Protein AF-A0A955QHR8-F1 (afdb_monomer_lite)

Sequence (153 aa):
MGVPLAARDGGIDERPNHTVYVDAFYIDKYEVTNGRYLQFVTETGHRTPQHPTDPGKSLWKGNMMPESITNLPVINVDWYDAEAYCQWAGRRLPTEAEWEKAAKGPNDWRFPWGDVEPTNEHLNFNQVWRGEATLVQVGIYEKGKSPYGVYDV

pLDDT: mean 95.54, std 3.17, range [83.25, 98.81]

Foldseek 3Di:
DADPPPDPDDDPVRDDDDDDDDDDDDDDLWAAFPQLVLVVCVVPVDFAQAAPPDNVQDCADGNDHDPVRRQWHDDNDDPVSVQSSQVVVVHGDDDPVRVCCQFCPPDSAPGQLHPDDDDPLQAQDPDDDPHSVSTDGIPNNPSNAHPNNRHRD

Structure (mmCIF, N/CA/C/O backbone):
data_AF-A0A955QHR8-F1
#
_entry.id   AF-A0A955QHR8-F1
#
loop_
_atom_site.group_PDB
_atom_site.id
_atom_site.type_symbol
_atom_site.label_atom_id
_atom_site.label_alt_id
_atom_site.label_comp_id
_atom_site.label_asym_id
_atom_site.label_entity_id
_atom_site.label_seq_id
_atom_site.pdbx_PDB_ins_code
_atom_site.Cartn_x
_atom_site.Cartn_y
_atom_site.Cartn_z
_atom_site.occupancy
_atom_site.B_iso_or_equiv
_atom_site.auth_seq_id
_atom_site.auth_comp_id
_atom_site.auth_asym_id
_atom_site.auth_atom_id
_atom_site.pdbx_PDB_model_num
ATOM 1 N N . MET A 1 1 ? 9.577 -11.411 -13.281 1.00 91.75 1 MET A N 1
ATOM 2 C CA . MET A 1 1 ? 9.573 -11.355 -11.815 1.00 91.75 1 MET A CA 1
ATOM 3 C C . MET A 1 1 ? 10.993 -11.531 -11.328 1.00 91.75 1 MET A C 1
ATOM 5 O O . MET A 1 1 ? 11.717 -12.303 -11.958 1.00 91.75 1 MET A O 1
ATOM 9 N N . GLY A 1 2 ? 11.381 -10.821 -10.275 1.00 92.56 2 GLY A N 1
ATOM 10 C CA . GLY A 1 2 ? 12.730 -10.830 -9.728 1.00 92.56 2 GLY A CA 1
ATOM 11 C C . GLY A 1 2 ? 13.719 -9.952 -10.496 1.00 92.56 2 GLY A C 1
ATOM 12 O O . GLY A 1 2 ? 13.380 -9.216 -11.432 1.00 92.56 2 GLY A O 1
ATOM 13 N N . VAL A 1 3 ? 14.979 -10.058 -10.090 1.00 92.25 3 VAL A N 1
ATOM 14 C CA . VAL A 1 3 ? 16.078 -9.179 -10.481 1.00 92.25 3 VAL A CA 1
ATOM 15 C C . VAL A 1 3 ? 17.137 -9.965 -11.277 1.00 92.25 3 VAL A C 1
ATOM 17 O O . VAL A 1 3 ? 17.499 -11.085 -10.898 1.00 92.25 3 VAL A O 1
ATOM 20 N N . PRO A 1 4 ? 17.660 -9.427 -12.399 1.00 91.75 4 PRO A N 1
ATOM 21 C CA . PRO A 1 4 ? 18.744 -10.069 -13.142 1.00 91.75 4 PRO A CA 1
ATOM 22 C C . PRO A 1 4 ? 19.995 -10.297 -12.278 1.00 91.75 4 PRO A C 1
ATOM 24 O O . PRO A 1 4 ? 20.369 -9.443 -11.480 1.00 91.75 4 PRO A O 1
ATOM 27 N N . LEU A 1 5 ? 20.724 -11.399 -12.499 1.00 90.88 5 LEU A N 1
ATOM 28 C CA . LEU A 1 5 ? 21.955 -11.710 -11.742 1.00 90.88 5 LEU A CA 1
ATOM 29 C C . LEU A 1 5 ? 23.020 -10.604 -11.813 1.00 90.88 5 LEU A C 1
ATOM 31 O O . LEU A 1 5 ? 23.776 -10.414 -10.864 1.00 90.88 5 LEU A O 1
ATOM 35 N N . ALA A 1 6 ? 23.084 -9.903 -12.946 1.00 90.19 6 ALA A N 1
ATOM 36 C CA . ALA A 1 6 ? 24.031 -8.820 -13.192 1.00 90.19 6 ALA A CA 1
ATOM 37 C C . ALA A 1 6 ? 23.567 -7.461 -12.640 1.00 90.19 6 ALA A C 1
ATOM 39 O O . ALA A 1 6 ? 24.300 -6.479 -12.761 1.00 90.19 6 ALA A O 1
ATOM 40 N N . ALA A 1 7 ? 22.358 -7.375 -12.077 1.00 88.88 7 ALA A N 1
ATOM 41 C CA . ALA A 1 7 ? 21.856 -6.127 -11.534 1.00 88.88 7 ALA A CA 1
ATOM 42 C C . ALA A 1 7 ? 22.671 -5.693 -10.312 1.00 88.88 7 ALA A C 1
ATOM 44 O O . ALA A 1 7 ? 23.176 -6.504 -9.527 1.00 88.88 7 ALA A O 1
ATOM 45 N N . ARG A 1 8 ? 22.765 -4.373 -10.158 1.00 88.12 8 ARG A N 1
ATOM 46 C CA . ARG A 1 8 ? 23.486 -3.725 -9.063 1.00 88.12 8 ARG A CA 1
ATOM 47 C C . ARG A 1 8 ?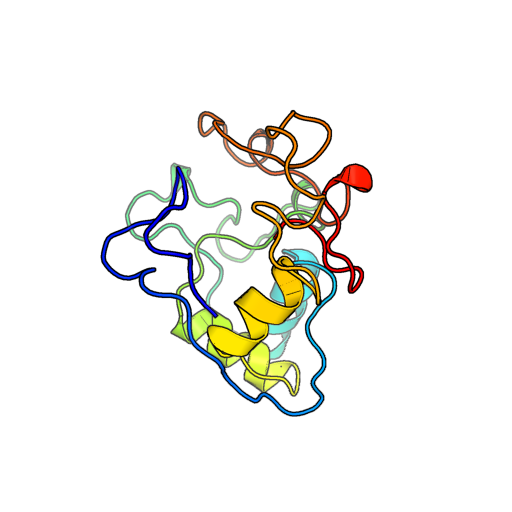 22.866 -4.020 -7.693 1.00 88.12 8 ARG A C 1
ATOM 49 O O . ARG A 1 8 ? 23.597 -4.105 -6.713 1.00 88.12 8 ARG A O 1
ATOM 56 N N . ASP A 1 9 ? 21.547 -4.175 -7.644 1.00 88.94 9 ASP A N 1
ATOM 57 C CA . ASP A 1 9 ? 20.750 -4.323 -6.423 1.00 88.94 9 ASP A CA 1
ATOM 58 C C . ASP A 1 9 ? 20.041 -5.691 -6.374 1.00 88.94 9 ASP A C 1
ATOM 60 O O . ASP A 1 9 ? 20.197 -6.516 -7.279 1.00 88.94 9 ASP A O 1
ATOM 64 N N . GLY A 1 10 ? 19.284 -5.932 -5.303 1.00 88.19 10 GLY A N 1
ATOM 65 C CA . GLY A 1 10 ? 18.460 -7.124 -5.087 1.00 88.19 10 GLY A CA 1
ATOM 66 C C . GLY A 1 10 ? 19.146 -8.240 -4.295 1.00 88.19 10 GLY A C 1
ATOM 67 O O . GLY A 1 10 ? 20.323 -8.550 -4.519 1.00 88.19 10 GLY A O 1
ATOM 68 N N . GLY A 1 11 ? 18.398 -8.825 -3.359 1.00 92.56 11 GLY A N 1
ATOM 69 C CA . GLY A 1 11 ? 18.801 -9.925 -2.488 1.00 92.56 11 GLY A CA 1
ATOM 70 C C . GLY A 1 11 ? 19.062 -11.254 -3.204 1.00 92.56 11 GLY A C 1
ATOM 71 O O . GLY A 1 11 ? 18.919 -11.393 -4.420 1.00 92.56 11 GLY A O 1
ATOM 72 N N . ILE A 1 12 ? 19.482 -12.259 -2.429 1.00 93.69 12 ILE A N 1
ATOM 73 C CA . ILE A 1 12 ? 19.740 -13.620 -2.939 1.00 93.69 12 ILE A CA 1
ATOM 74 C C . ILE A 1 12 ? 18.427 -14.304 -3.345 1.00 93.69 12 ILE A C 1
ATOM 76 O O . ILE A 1 12 ? 18.404 -15.053 -4.316 1.00 93.69 12 ILE A O 1
ATOM 80 N N . ASP A 1 13 ? 17.354 -14.030 -2.612 1.00 94.62 13 ASP A N 1
ATOM 81 C CA . ASP A 1 13 ? 15.989 -14.510 -2.831 1.00 94.62 13 ASP A CA 1
ATOM 82 C C . ASP A 1 13 ? 15.255 -13.787 -3.971 1.00 94.62 13 ASP A C 1
ATOM 84 O O . ASP A 1 13 ? 14.293 -14.320 -4.511 1.00 94.62 13 ASP A O 1
ATOM 88 N N . GLU A 1 14 ? 15.753 -12.632 -4.413 1.00 94.56 14 GLU A N 1
ATOM 89 C CA . GLU A 1 14 ? 15.192 -11.876 -5.541 1.00 94.56 14 GLU A CA 1
ATOM 90 C C . GLU A 1 14 ? 15.730 -12.338 -6.911 1.00 94.56 14 GLU A C 1
ATOM 92 O O . GLU A 1 14 ? 15.316 -11.826 -7.954 1.00 94.56 14 GLU A O 1
ATOM 97 N N . ARG A 1 15 ? 16.685 -13.279 -6.943 1.00 94.06 15 ARG A N 1
ATOM 98 C CA . ARG A 1 15 ? 17.438 -13.679 -8.145 1.00 94.06 15 ARG A CA 1
ATOM 99 C C . ARG A 1 15 ? 17.276 -15.176 -8.466 1.00 94.06 15 ARG A C 1
ATOM 101 O O . ARG A 1 15 ? 17.184 -15.990 -7.553 1.00 94.06 15 ARG A O 1
ATOM 108 N N . PRO A 1 16 ? 17.391 -15.584 -9.748 1.00 94.12 16 PRO A N 1
ATOM 109 C CA . PRO A 1 16 ? 17.410 -14.746 -10.946 1.00 94.12 16 PRO A CA 1
ATOM 110 C C . PRO A 1 16 ? 15.997 -14.304 -11.352 1.00 94.12 16 PRO A C 1
ATOM 112 O O . PRO A 1 16 ? 14.992 -14.898 -10.948 1.00 94.12 16 PRO A O 1
ATOM 115 N N . ASN A 1 17 ? 15.920 -13.311 -12.238 1.00 93.31 17 ASN A N 1
ATOM 116 C CA . ASN A 1 17 ? 14.655 -12.980 -12.871 1.00 93.31 17 ASN A CA 1
ATOM 117 C C . ASN A 1 17 ? 14.130 -14.148 -13.726 1.00 93.31 17 ASN A C 1
ATOM 119 O O . ASN A 1 17 ? 14.881 -14.872 -14.381 1.00 93.31 17 ASN A O 1
ATOM 123 N N . HIS A 1 18 ? 12.815 -14.326 -13.727 1.00 93.94 18 HIS A N 1
ATOM 124 C CA . HIS A 1 18 ? 12.132 -15.370 -14.484 1.00 93.94 18 HIS A CA 1
ATOM 125 C C . HIS A 1 18 ? 10.751 -14.897 -14.958 1.00 93.94 18 HIS A C 1
ATOM 127 O O . HIS A 1 18 ? 10.188 -13.912 -14.462 1.00 93.94 18 HIS A O 1
ATOM 133 N N . THR A 1 19 ? 10.206 -15.579 -15.965 1.00 95.06 19 THR A N 1
ATOM 134 C CA . THR A 1 19 ? 8.889 -15.262 -16.526 1.00 95.06 19 THR A CA 1
ATOM 135 C C . THR A 1 19 ? 7.783 -15.835 -15.649 1.00 95.06 19 THR A C 1
ATOM 137 O O . THR A 1 19 ? 7.760 -17.032 -15.376 1.00 95.06 19 THR A O 1
ATOM 140 N N . VAL A 1 20 ? 6.834 -14.980 -15.272 1.00 95.25 20 VAL A N 1
ATOM 141 C CA . VAL A 1 20 ? 5.605 -15.356 -14.568 1.00 95.25 20 VAL A CA 1
ATOM 142 C C . VAL A 1 20 ? 4.431 -14.787 -15.351 1.00 95.25 20 VAL A C 1
ATOM 144 O O . VAL A 1 20 ? 4.445 -13.615 -15.732 1.00 95.25 20 VAL A O 1
ATOM 147 N N . TYR A 1 21 ? 3.423 -15.617 -15.601 1.00 95.81 21 TYR A N 1
ATOM 148 C CA . TYR A 1 21 ? 2.170 -15.185 -16.207 1.00 95.81 21 TYR A CA 1
ATOM 149 C C . TYR A 1 21 ? 1.156 -14.936 -15.097 1.00 95.81 21 TYR A C 1
ATOM 151 O O . TYR A 1 21 ? 0.908 -15.811 -14.273 1.00 95.81 21 TYR A O 1
ATOM 159 N N . VAL A 1 22 ? 0.583 -13.736 -15.088 1.00 96.00 22 VAL A N 1
ATOM 160 C CA . VAL A 1 22 ? -0.524 -13.366 -14.204 1.00 96.00 22 VAL A CA 1
ATOM 161 C C . VAL A 1 22 ? -1.654 -12.820 -15.063 1.00 96.00 22 VAL A C 1
ATOM 163 O O . VAL A 1 22 ? -1.401 -12.022 -15.979 1.00 96.00 22 VAL A O 1
ATOM 166 N N . ASP A 1 23 ? -2.873 -13.269 -14.771 1.00 97.81 23 ASP A N 1
ATOM 167 C CA . ASP A 1 23 ? -4.093 -12.824 -15.441 1.00 97.81 23 ASP A CA 1
ATOM 168 C C . ASP A 1 23 ? -4.343 -11.326 -15.219 1.00 97.81 23 ASP A C 1
ATOM 170 O O . ASP A 1 23 ? -3.614 -10.641 -14.499 1.00 97.81 23 ASP A O 1
ATOM 174 N N . ALA A 1 24 ? -5.372 -10.781 -15.866 1.00 97.62 24 ALA A N 1
ATOM 175 C CA . ALA A 1 24 ? -5.823 -9.433 -15.556 1.00 97.62 24 ALA A CA 1
ATOM 176 C C . ALA A 1 24 ? -6.403 -9.385 -14.132 1.00 97.62 24 ALA A C 1
ATOM 178 O O . ALA A 1 24 ? -7.227 -10.219 -13.757 1.00 97.62 24 ALA A O 1
ATOM 179 N N . PHE A 1 25 ? -6.001 -8.381 -13.359 1.00 98.06 25 PHE A N 1
ATOM 180 C CA . PHE A 1 25 ? -6.480 -8.149 -12.000 1.00 98.06 25 PHE A CA 1
ATOM 181 C C . PHE A 1 25 ? -6.611 -6.649 -11.732 1.00 98.06 25 PHE A C 1
ATOM 183 O O . PHE A 1 25 ? -6.069 -5.817 -12.463 1.00 98.06 25 PHE A O 1
ATOM 190 N N . TYR A 1 26 ? -7.326 -6.316 -10.661 1.00 98.19 26 TYR A N 1
ATOM 191 C CA . TYR A 1 26 ? -7.330 -4.978 -10.081 1.00 98.19 26 TYR A CA 1
ATOM 192 C C . TYR A 1 26 ? -6.496 -4.981 -8.805 1.00 98.19 26 TYR A C 1
ATOM 194 O O . TYR A 1 26 ? -6.550 -5.932 -8.026 1.00 98.19 26 TYR A O 1
ATOM 202 N N . ILE A 1 27 ? -5.776 -3.891 -8.574 1.00 98.38 27 ILE A N 1
ATOM 203 C CA . ILE A 1 27 ? -5.098 -3.596 -7.315 1.00 98.38 27 ILE A CA 1
ATOM 204 C C . ILE A 1 27 ? -5.503 -2.197 -6.874 1.00 98.38 27 ILE A C 1
ATOM 206 O O . ILE A 1 27 ? -5.835 -1.350 -7.711 1.00 98.38 27 ILE A O 1
ATOM 210 N N . ASP A 1 28 ? -5.535 -1.964 -5.565 1.00 98.25 28 ASP A N 1
ATOM 211 C CA . ASP A 1 28 ? -5.819 -0.627 -5.074 1.00 98.25 28 ASP A CA 1
ATOM 212 C C . ASP A 1 28 ? -4.727 0.346 -5.522 1.00 98.25 28 ASP A C 1
ATOM 214 O O . ASP A 1 28 ? -3.537 0.048 -5.507 1.00 98.25 28 ASP A O 1
ATOM 218 N N . LYS A 1 29 ? -5.172 1.531 -5.944 1.00 97.94 29 LYS A N 1
ATOM 219 C CA . LYS A 1 29 ? -4.306 2.618 -6.411 1.00 97.94 29 LYS A CA 1
ATOM 220 C C . LYS A 1 29 ? -3.377 3.152 -5.309 1.00 97.94 29 LYS A C 1
ATOM 222 O O . LYS A 1 29 ? -2.332 3.718 -5.614 1.00 97.94 29 LYS A O 1
ATOM 227 N N . TYR A 1 30 ? -3.817 3.003 -4.065 1.00 98.31 30 TYR A N 1
ATOM 228 C CA . TYR A 1 30 ? -3.237 3.528 -2.837 1.00 98.31 30 TYR A CA 1
ATOM 229 C C . TYR A 1 30 ? -3.314 2.442 -1.769 1.00 98.31 30 TYR A C 1
ATOM 231 O O . TYR A 1 30 ? -4.216 1.600 -1.822 1.00 98.31 30 TYR A O 1
ATOM 239 N N . GLU A 1 31 ? -2.466 2.506 -0.753 1.00 98.44 31 GLU A N 1
ATOM 240 C CA . GLU A 1 31 ? -2.633 1.689 0.440 1.00 98.44 31 GLU A CA 1
ATOM 241 C C . GLU A 1 31 ? -3.973 1.985 1.133 1.00 98.44 31 GLU A C 1
ATOM 243 O O . GLU A 1 31 ? -4.591 3.048 0.984 1.00 98.44 31 GLU A O 1
ATOM 248 N N . VAL A 1 32 ? -4.444 1.021 1.924 1.00 98.50 32 VAL A N 1
ATOM 249 C CA . VAL A 1 32 ? -5.655 1.194 2.726 1.00 98.50 32 VAL A CA 1
ATOM 250 C C . VAL A 1 32 ? -5.425 2.318 3.734 1.00 98.50 32 VAL A C 1
ATOM 252 O O . VAL A 1 32 ? -4.512 2.254 4.553 1.00 98.50 32 VAL A O 1
ATOM 255 N N . THR A 1 33 ? -6.262 3.352 3.696 1.00 98.62 33 THR A N 1
ATOM 256 C CA . THR A 1 33 ? -6.164 4.477 4.631 1.00 98.62 33 THR A CA 1
ATOM 257 C C . THR A 1 33 ? -6.821 4.161 5.972 1.00 98.62 33 THR A C 1
ATOM 259 O O . THR A 1 33 ? -7.724 3.321 6.053 1.00 98.62 33 THR A O 1
ATOM 262 N N . ASN A 1 34 ? -6.438 4.888 7.026 1.00 98.56 34 ASN A N 1
ATOM 263 C CA . ASN A 1 34 ? -7.082 4.755 8.338 1.00 98.56 34 ASN A CA 1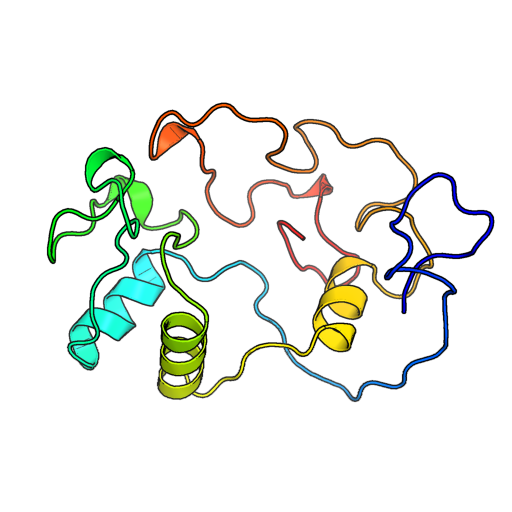
ATOM 264 C C . ASN A 1 34 ? -8.601 5.000 8.267 1.00 98.56 34 ASN A C 1
ATOM 266 O O . ASN A 1 34 ? -9.357 4.273 8.902 1.00 98.56 34 ASN A O 1
ATOM 270 N N . GLY A 1 35 ? -9.065 5.948 7.443 1.00 98.06 35 GLY A N 1
ATOM 271 C CA . GLY A 1 35 ? -10.495 6.216 7.265 1.00 98.06 35 GLY A CA 1
ATOM 272 C C . GLY A 1 35 ? -11.274 5.042 6.661 1.00 98.06 35 GLY A C 1
ATOM 273 O O . GLY A 1 35 ? -12.386 4.754 7.100 1.00 98.06 35 GLY A O 1
ATOM 274 N N . ARG A 1 36 ? -10.690 4.320 5.693 1.00 98.31 36 ARG A N 1
ATOM 275 C CA . ARG A 1 36 ? -11.299 3.093 5.147 1.00 98.31 36 ARG A CA 1
ATOM 276 C C . ARG A 1 36 ? -11.277 1.960 6.167 1.00 98.31 36 ARG A C 1
ATOM 278 O O . ARG A 1 36 ? -12.274 1.267 6.340 1.00 98.31 36 ARG A O 1
ATOM 285 N N . TYR A 1 37 ? -10.166 1.804 6.881 1.00 98.50 37 TYR A N 1
ATOM 286 C CA . TYR A 1 37 ? -10.044 0.785 7.920 1.00 98.50 37 TYR A CA 1
ATOM 287 C C . TYR A 1 37 ? -10.995 1.035 9.107 1.00 98.50 37 TYR A C 1
ATOM 289 O O . TYR A 1 37 ? -11.499 0.095 9.714 1.00 98.50 37 TYR A O 1
ATOM 297 N N . LEU A 1 38 ? -11.315 2.297 9.411 1.00 98.19 38 LEU A N 1
ATOM 298 C CA . LEU A 1 38 ? -12.310 2.652 10.426 1.00 98.19 38 LEU A CA 1
ATOM 299 C C . LEU A 1 38 ? -13.714 2.164 10.070 1.00 98.19 38 LEU A C 1
ATOM 301 O O . LEU A 1 38 ? -14.432 1.732 10.971 1.00 98.19 38 LEU A O 1
ATOM 305 N N . GLN A 1 39 ? -14.098 2.191 8.791 1.00 98.19 39 GLN A N 1
ATOM 306 C CA . GLN A 1 39 ? -15.382 1.633 8.346 1.00 98.19 39 GLN A CA 1
ATOM 307 C C . GLN A 1 39 ? -15.438 0.133 8.648 1.00 98.19 39 GLN A C 1
ATOM 309 O O . GLN A 1 39 ? -16.361 -0.319 9.321 1.00 98.19 39 GLN A O 1
ATOM 314 N N . PHE A 1 40 ? -14.386 -0.600 8.277 1.00 98.44 40 PHE A N 1
ATOM 315 C CA . PHE A 1 40 ? -14.239 -2.023 8.583 1.00 98.44 40 PHE A CA 1
ATOM 316 C C . PHE A 1 40 ? -14.372 -2.317 10.082 1.00 98.44 40 PHE A C 1
ATOM 318 O O . PHE A 1 40 ? -15.200 -3.136 10.480 1.00 98.44 40 PHE A O 1
ATOM 325 N N . VAL A 1 41 ? -13.606 -1.625 10.929 1.00 98.06 41 VAL A N 1
ATOM 326 C CA . VAL A 1 41 ? -13.664 -1.807 12.389 1.00 98.06 41 VAL A CA 1
ATOM 327 C C . VAL A 1 41 ? -15.058 -1.497 12.937 1.00 98.06 41 VAL A C 1
ATOM 329 O O . VAL A 1 41 ? -15.572 -2.242 13.769 1.00 98.06 41 VAL A O 1
ATOM 332 N N . THR A 1 42 ? -15.685 -0.420 12.464 1.00 97.38 42 THR A N 1
ATOM 333 C CA . THR A 1 42 ? -17.000 0.024 12.949 1.00 97.38 42 THR A CA 1
ATOM 334 C C . THR A 1 42 ? -18.104 -0.968 12.585 1.00 97.38 42 THR A C 1
ATOM 336 O O . THR A 1 42 ? -18.977 -1.235 13.405 1.00 97.38 42 THR A O 1
ATOM 339 N N . GLU A 1 43 ? -18.068 -1.526 11.375 1.00 98.25 43 GLU A N 1
ATOM 340 C CA . GLU A 1 43 ? -19.100 -2.446 10.886 1.00 98.25 43 GLU A CA 1
ATOM 341 C C . GLU A 1 43 ? -18.940 -3.875 11.409 1.00 98.25 43 GLU A C 1
ATOM 343 O O . GLU A 1 43 ? -19.931 -4.584 11.580 1.00 98.25 43 GLU A O 1
ATOM 348 N N . THR A 1 44 ? -17.705 -4.311 11.660 1.00 98.06 44 THR A N 1
ATOM 349 C CA . THR A 1 44 ? -17.413 -5.712 12.013 1.00 98.06 44 THR A CA 1
ATOM 350 C C . THR A 1 44 ? -17.096 -5.921 13.491 1.00 98.06 44 THR A C 1
ATOM 352 O O . THR A 1 44 ? -17.150 -7.050 13.974 1.00 98.06 44 THR A O 1
ATOM 355 N N . GLY A 1 45 ? -16.747 -4.856 14.220 1.00 97.19 45 GLY A N 1
ATOM 356 C CA . GLY A 1 45 ? -16.195 -4.963 15.569 1.00 97.19 45 GLY A CA 1
ATOM 357 C C . GLY A 1 45 ? -14.776 -5.541 15.604 1.00 97.19 45 GLY A C 1
ATOM 358 O O . GLY A 1 45 ? -14.323 -5.959 16.671 1.00 97.19 45 GLY A O 1
ATOM 359 N N . HIS A 1 46 ? -14.076 -5.592 14.461 1.00 97.56 46 HIS A N 1
ATOM 360 C CA . HIS A 1 46 ? -12.686 -6.045 14.391 1.00 97.56 46 HIS A CA 1
ATOM 361 C C . HIS A 1 46 ? -11.775 -5.183 15.270 1.00 97.56 46 HIS A C 1
ATOM 363 O O . HIS A 1 46 ? -12.049 -4.009 15.527 1.00 97.56 46 HIS A O 1
ATOM 369 N N . ARG A 1 47 ? -10.669 -5.758 15.748 1.00 95.25 47 ARG A N 1
ATOM 370 C CA . ARG A 1 47 ? -9.737 -5.037 16.625 1.00 95.25 47 ARG A CA 1
ATOM 371 C C . ARG A 1 47 ? -9.116 -3.828 15.916 1.00 95.25 47 ARG A C 1
ATOM 373 O O . ARG A 1 47 ? -8.851 -3.858 14.713 1.00 95.25 47 ARG A O 1
ATOM 380 N N . THR A 1 48 ? -8.829 -2.774 16.676 1.00 96.81 48 THR A N 1
ATOM 381 C CA . THR A 1 48 ? -8.125 -1.606 16.139 1.00 96.81 48 THR A CA 1
ATOM 382 C C . THR A 1 48 ? -6.635 -1.876 15.927 1.00 96.81 48 THR A C 1
ATOM 384 O O . THR A 1 48 ? -6.059 -2.690 16.655 1.00 96.81 48 THR A O 1
ATOM 387 N N . PRO A 1 49 ? -5.989 -1.184 14.967 1.00 97.00 49 PRO A N 1
ATOM 388 C CA . PRO A 1 49 ? -4.556 -1.319 14.733 1.00 97.00 49 PRO A CA 1
ATOM 389 C C . PRO A 1 49 ? -3.745 -0.859 15.943 1.00 97.00 49 PRO A C 1
ATOM 391 O O . PRO A 1 49 ? -3.935 0.250 16.455 1.00 97.00 49 PRO A O 1
ATOM 394 N N . GLN A 1 50 ? -2.837 -1.713 16.410 1.00 95.31 50 GLN A N 1
ATOM 395 C CA . GLN A 1 50 ? -2.032 -1.463 17.602 1.00 95.31 50 GLN A CA 1
ATOM 396 C C . GLN A 1 50 ? -0.641 -2.056 17.433 1.00 95.31 50 GLN A C 1
ATOM 398 O O . GLN A 1 50 ? -0.471 -3.196 17.003 1.00 95.31 50 GLN A O 1
ATOM 403 N N . HIS A 1 51 ? 0.379 -1.276 17.777 1.00 94.88 51 HIS A N 1
ATOM 404 C CA . HIS A 1 51 ? 1.752 -1.753 17.741 1.00 94.88 51 HIS A CA 1
ATOM 405 C C . HIS A 1 51 ? 1.919 -2.895 18.761 1.00 94.88 51 HIS A C 1
ATOM 407 O O . HIS A 1 51 ? 1.579 -2.712 19.932 1.00 94.88 51 HIS A O 1
ATOM 413 N N . PRO A 1 52 ? 2.485 -4.051 18.364 1.00 92.00 52 PRO A N 1
ATOM 414 C CA . PRO A 1 52 ? 2.394 -5.292 19.140 1.00 92.00 52 PRO A CA 1
ATOM 415 C C . PRO A 1 52 ? 3.058 -5.220 20.521 1.00 92.00 52 PRO A C 1
ATOM 417 O O . PRO A 1 52 ? 2.661 -5.932 21.437 1.00 92.00 52 PRO A O 1
ATOM 420 N N . THR A 1 53 ? 4.080 -4.374 20.676 1.00 94.44 53 THR A N 1
ATOM 421 C CA . THR A 1 53 ? 4.898 -4.294 21.901 1.00 94.44 53 THR A CA 1
ATOM 422 C C . THR A 1 53 ? 5.095 -2.881 22.451 1.00 94.44 53 THR A C 1
ATOM 424 O O . THR A 1 53 ? 5.695 -2.721 23.508 1.00 94.44 53 THR A O 1
ATOM 427 N N . ASP A 1 54 ? 4.610 -1.848 21.758 1.00 92.94 54 ASP A N 1
ATOM 428 C CA . ASP A 1 54 ? 4.884 -0.444 22.107 1.00 92.94 54 ASP A CA 1
ATOM 429 C C . ASP A 1 54 ? 3.649 0.416 21.812 1.00 92.94 54 ASP A C 1
ATOM 431 O O . ASP A 1 54 ? 3.532 1.000 20.731 1.00 92.94 54 ASP A O 1
ATOM 435 N N . PRO A 1 55 ? 2.708 0.519 22.765 1.00 89.44 55 PRO A N 1
ATOM 436 C CA . PRO A 1 55 ? 1.498 1.322 22.600 1.00 89.44 55 PRO A CA 1
ATOM 437 C C . PRO A 1 55 ? 1.773 2.791 22.239 1.00 89.44 55 PRO A C 1
ATOM 439 O O . PRO A 1 55 ? 0.928 3.435 21.613 1.00 89.44 55 PRO A O 1
ATOM 442 N N . GLY A 1 56 ? 2.958 3.322 22.574 1.00 89.81 56 GLY A N 1
ATOM 443 C CA . GLY A 1 56 ? 3.384 4.676 22.214 1.00 89.81 56 GLY A CA 1
ATOM 444 C C . GLY A 1 56 ? 3.554 4.881 20.707 1.00 89.81 56 GLY A C 1
ATOM 445 O O . GLY A 1 56 ? 3.428 6.007 20.226 1.00 89.81 56 GLY A O 1
ATOM 446 N N . LYS A 1 57 ? 3.761 3.799 19.950 1.00 92.50 57 LYS A N 1
ATOM 447 C CA . LYS A 1 57 ? 3.853 3.806 18.482 1.00 92.50 57 LYS A CA 1
ATOM 448 C C . LYS A 1 57 ? 2.525 3.543 17.774 1.00 92.50 57 LYS A C 1
ATOM 450 O O . LYS A 1 57 ? 2.491 3.584 16.551 1.00 92.50 57 LYS A O 1
ATOM 455 N N . SER A 1 58 ? 1.438 3.325 18.516 1.00 94.50 58 SER A N 1
ATOM 456 C CA . SER A 1 58 ? 0.099 3.193 17.932 1.00 94.50 58 SER A CA 1
ATOM 457 C C . SER A 1 58 ? -0.497 4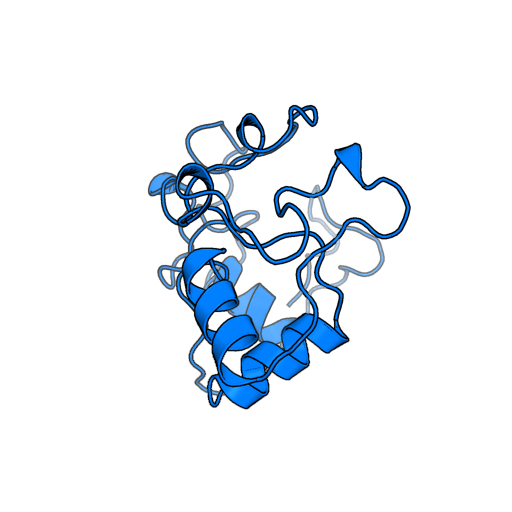.572 17.647 1.00 94.50 58 SER A C 1
ATOM 459 O O . SER A 1 58 ? -0.564 5.425 18.544 1.00 94.50 58 SER A O 1
ATOM 461 N N . LEU A 1 59 ? -0.961 4.785 16.412 1.00 95.31 59 LEU A N 1
ATOM 462 C CA . LEU A 1 59 ? -1.639 6.029 16.023 1.00 95.31 59 LEU A CA 1
ATOM 463 C C . LEU A 1 59 ? -3.062 6.106 16.597 1.00 95.31 59 LEU A C 1
ATOM 465 O O . LEU A 1 59 ? -3.514 7.172 17.011 1.00 95.31 59 LEU A O 1
ATOM 469 N N . TRP A 1 60 ? -3.739 4.962 16.688 1.00 95.94 60 TRP A N 1
ATOM 470 C CA . TRP A 1 60 ? -5.074 4.833 17.264 1.00 95.94 60 TRP A CA 1
ATOM 471 C C . TRP A 1 60 ? -4.999 4.813 18.793 1.00 95.94 60 TRP A C 1
ATOM 473 O O . TRP A 1 60 ? -4.057 4.271 19.378 1.00 95.94 60 TRP A O 1
ATOM 483 N N . LYS A 1 61 ? -5.998 5.401 19.459 1.00 90.38 61 LYS A N 1
ATOM 484 C CA . LYS A 1 61 ? -6.113 5.425 20.926 1.00 90.38 61 LYS A CA 1
ATOM 485 C C . LYS A 1 61 ? -7.351 4.639 21.346 1.00 90.38 61 LYS A C 1
ATOM 487 O O . LYS A 1 61 ? -8.452 5.179 21.444 1.00 90.38 61 LYS A O 1
ATOM 492 N N . GLY A 1 62 ? -7.168 3.334 21.555 1.00 87.00 62 GLY A N 1
ATOM 493 C CA . GLY A 1 62 ? -8.278 2.404 21.767 1.00 87.00 62 GLY A CA 1
ATOM 494 C C . GLY A 1 62 ? -9.146 2.321 20.513 1.00 87.00 62 GLY A C 1
ATOM 495 O O . GLY A 1 62 ? -8.639 1.982 19.446 1.00 87.00 62 GLY A O 1
ATOM 496 N N . ASN A 1 63 ? -10.425 2.684 20.636 1.00 87.62 63 ASN A N 1
ATOM 497 C CA . ASN A 1 63 ? -11.378 2.729 19.519 1.00 87.62 63 ASN A CA 1
ATOM 498 C C . ASN A 1 63 ? -11.451 4.102 18.829 1.00 87.62 63 ASN A C 1
ATOM 500 O O . ASN A 1 63 ? -12.296 4.307 17.963 1.00 87.62 63 ASN A O 1
ATOM 504 N N . MET A 1 64 ? -10.594 5.055 19.214 1.00 90.88 64 MET A N 1
ATOM 505 C CA . MET A 1 64 ? -10.566 6.390 18.617 1.00 90.88 64 MET A CA 1
ATOM 506 C C . MET A 1 64 ? -9.441 6.510 17.588 1.00 90.88 64 MET A C 1
ATOM 508 O O . MET A 1 64 ? -8.261 6.367 17.921 1.00 90.88 64 MET A O 1
ATOM 512 N N . MET A 1 65 ? -9.823 6.827 16.352 1.00 95.12 65 MET A N 1
ATOM 513 C CA . MET A 1 65 ? -8.927 7.250 15.278 1.00 95.12 65 MET A CA 1
ATOM 514 C C . MET A 1 65 ? -8.922 8.789 15.213 1.00 95.12 65 MET A C 1
ATOM 516 O O . MET A 1 65 ? -9.983 9.371 14.979 1.00 95.12 65 MET A O 1
ATOM 520 N N . PRO A 1 66 ? -7.778 9.471 15.415 1.00 94.50 66 PRO A N 1
ATOM 521 C CA . PRO A 1 66 ? -7.684 10.915 15.202 1.00 94.50 66 PRO A CA 1
ATOM 522 C C . PRO A 1 66 ? -8.048 11.309 13.763 1.00 94.50 66 PRO A C 1
ATOM 524 O O . PRO A 1 66 ? -7.660 10.634 12.814 1.00 94.50 66 PRO A O 1
ATOM 527 N N . GLU A 1 67 ? -8.737 12.433 13.571 1.00 95.56 67 GLU A N 1
ATOM 528 C CA . GLU A 1 67 ? -9.108 12.896 12.224 1.00 95.56 67 GLU A CA 1
ATOM 529 C C . GLU A 1 67 ? -7.874 13.205 11.351 1.00 95.56 67 GLU A C 1
ATOM 531 O O . GLU A 1 67 ? -7.894 12.967 10.141 1.00 95.56 67 GLU A O 1
ATOM 536 N N . SER A 1 68 ? -6.767 13.642 11.966 1.00 95.88 68 SER A N 1
ATOM 537 C CA . SER A 1 68 ? -5.495 13.958 11.295 1.00 95.88 68 SER A CA 1
ATOM 538 C C . SER A 1 68 ? -4.922 12.798 10.478 1.00 95.88 68 SER A C 1
ATOM 540 O O . SER A 1 68 ? -4.269 13.036 9.462 1.00 95.88 68 SER A O 1
ATOM 542 N N . ILE A 1 69 ? -5.188 11.549 10.877 1.00 97.12 69 ILE A N 1
ATOM 543 C CA . ILE A 1 69 ? -4.607 10.361 10.237 1.00 97.12 69 ILE A CA 1
ATOM 544 C C . ILE A 1 69 ? -5.506 9.733 9.169 1.00 97.12 69 ILE A C 1
ATOM 546 O O . ILE A 1 69 ? -5.111 8.745 8.554 1.00 97.12 69 ILE A O 1
ATOM 550 N N . THR A 1 70 ? -6.695 10.295 8.918 1.00 98.06 70 THR A N 1
ATOM 551 C CA . THR A 1 70 ? -7.739 9.704 8.054 1.00 98.06 70 THR A CA 1
ATOM 552 C C . THR A 1 70 ? -7.216 9.252 6.686 1.00 98.06 70 THR A C 1
ATOM 554 O O . THR A 1 70 ? -7.582 8.172 6.223 1.00 98.06 70 THR A O 1
ATOM 557 N N . ASN A 1 71 ? -6.341 10.050 6.062 1.00 98.06 71 ASN A N 1
ATOM 558 C CA . ASN A 1 71 ? -5.770 9.785 4.733 1.00 98.06 71 ASN A CA 1
ATOM 559 C C . ASN A 1 71 ? -4.340 9.222 4.768 1.00 98.06 71 ASN A C 1
ATOM 561 O O . ASN A 1 71 ? -3.736 9.029 3.715 1.00 98.06 71 ASN A O 1
ATOM 565 N N . LEU A 1 72 ? -3.787 8.974 5.957 1.00 98.44 72 LEU A N 1
ATOM 566 C CA . LEU A 1 72 ? -2.532 8.239 6.101 1.00 98.44 72 LEU A CA 1
ATOM 567 C C . LEU A 1 72 ? -2.806 6.742 5.898 1.00 98.44 72 LEU A C 1
ATOM 569 O O . LEU A 1 72 ? -3.911 6.287 6.238 1.00 98.44 72 LEU A O 1
ATOM 573 N N . PRO A 1 73 ? -1.833 5.967 5.391 1.00 98.38 73 PRO A N 1
ATOM 574 C CA . PRO A 1 73 ? -1.961 4.518 5.328 1.00 98.38 73 PRO A CA 1
ATOM 575 C C . PRO A 1 73 ? -2.156 3.940 6.736 1.00 98.38 73 PRO A C 1
ATOM 577 O O . PRO A 1 73 ? -1.599 4.438 7.723 1.00 98.38 73 PRO A O 1
ATOM 580 N N . VAL A 1 74 ? -2.987 2.905 6.846 1.00 98.38 74 VAL A N 1
ATOM 581 C CA . VAL A 1 74 ? -3.137 2.157 8.095 1.00 98.38 74 VAL A CA 1
ATOM 582 C C . VAL A 1 74 ? -1.849 1.379 8.368 1.00 98.38 74 VAL A C 1
ATOM 584 O O . VAL A 1 74 ? -1.282 0.750 7.478 1.00 98.38 74 VAL A O 1
ATOM 587 N N . ILE A 1 75 ? -1.376 1.429 9.610 1.00 97.50 75 ILE A N 1
ATOM 588 C CA . ILE A 1 75 ? -0.194 0.695 10.073 1.00 97.50 75 ILE A CA 1
ATOM 589 C C . ILE A 1 75 ? -0.527 -0.076 11.345 1.00 97.50 75 ILE A C 1
ATOM 591 O O . ILE A 1 75 ? -1.559 0.161 11.964 1.00 97.50 75 ILE A O 1
ATOM 595 N N . ASN A 1 76 ? 0.385 -0.954 11.769 1.00 96.81 76 ASN A N 1
ATOM 596 C CA . ASN A 1 76 ? 0.200 -1.819 12.938 1.00 96.81 76 ASN A CA 1
ATOM 597 C C . ASN A 1 76 ? -1.007 -2.765 12.815 1.00 96.81 76 ASN A C 1
ATOM 599 O O . ASN A 1 76 ? -1.710 -3.027 13.789 1.00 96.81 76 ASN A O 1
ATOM 603 N N . VAL A 1 77 ? -1.202 -3.272 11.602 1.00 97.62 77 VAL A N 1
ATOM 604 C CA . VAL A 1 77 ? -2.056 -4.415 11.276 1.00 97.62 77 VAL A CA 1
ATOM 605 C C . VAL A 1 77 ? -1.150 -5.594 10.932 1.00 97.62 77 VAL A C 1
ATOM 607 O O . VAL A 1 77 ? -0.061 -5.390 10.386 1.00 97.62 77 VAL A O 1
ATOM 610 N N . ASP A 1 78 ? -1.555 -6.810 11.278 1.00 97.50 78 ASP A N 1
ATOM 611 C CA . ASP A 1 78 ? -0.865 -8.017 10.822 1.00 97.50 78 ASP A CA 1
ATOM 612 C C . ASP A 1 78 ? -1.497 -8.591 9.543 1.00 97.50 78 ASP A C 1
ATOM 614 O O . ASP A 1 78 ? -2.411 -8.014 8.950 1.00 97.50 78 ASP A O 1
ATOM 618 N N . TRP A 1 79 ? -0.969 -9.724 9.075 1.00 98.12 79 TRP A N 1
ATOM 619 C CA . TRP A 1 79 ? -1.450 -10.362 7.852 1.00 98.12 79 TRP A CA 1
ATOM 620 C C . TRP A 1 79 ? -2.922 -10.793 7.954 1.00 98.12 79 TRP A C 1
ATOM 622 O O . TRP A 1 79 ? -3.669 -10.637 6.989 1.00 98.12 79 TRP A O 1
ATOM 632 N N . TYR A 1 80 ? -3.358 -11.274 9.123 1.00 98.38 80 TYR A N 1
ATOM 633 C CA . TYR A 1 80 ? -4.736 -11.722 9.336 1.00 98.38 80 TYR A CA 1
ATOM 634 C C . TYR A 1 80 ? -5.706 -10.542 9.380 1.00 98.38 80 TYR A C 1
ATOM 636 O O . TYR A 1 80 ? -6.808 -10.633 8.844 1.00 98.38 80 TYR A O 1
ATOM 644 N N . ASP A 1 81 ? -5.291 -9.418 9.965 1.00 98.44 81 ASP A N 1
ATOM 645 C CA . ASP A 1 81 ? -6.058 -8.172 9.910 1.00 98.44 81 ASP A CA 1
ATOM 646 C C . ASP A 1 81 ? -6.246 -7.691 8.463 1.00 98.44 81 ASP A C 1
ATOM 648 O O . ASP A 1 81 ? -7.350 -7.314 8.063 1.00 98.44 81 ASP A O 1
ATOM 652 N N . ALA A 1 82 ? -5.173 -7.719 7.664 1.00 98.56 82 ALA A N 1
ATOM 653 C CA . ALA A 1 82 ? -5.209 -7.287 6.271 1.00 98.56 82 ALA A CA 1
ATOM 654 C C . ALA A 1 82 ? -6.088 -8.209 5.408 1.00 98.56 82 ALA A C 1
ATOM 656 O O . ALA A 1 82 ? -6.887 -7.728 4.602 1.00 98.56 82 ALA A O 1
ATOM 657 N N . GLU A 1 83 ? -5.996 -9.527 5.610 1.00 98.62 83 GLU A N 1
ATOM 658 C CA . GLU A 1 83 ? -6.864 -10.498 4.944 1.00 98.62 83 GLU A CA 1
ATOM 659 C C . GLU A 1 83 ? -8.339 -10.292 5.324 1.00 98.62 83 GLU A C 1
ATOM 661 O O . GLU A 1 83 ? -9.193 -10.228 4.436 1.00 98.62 83 GLU A O 1
ATOM 666 N N . ALA A 1 84 ? -8.643 -10.123 6.616 1.00 98.75 84 ALA A N 1
ATOM 667 C CA . ALA A 1 84 ? -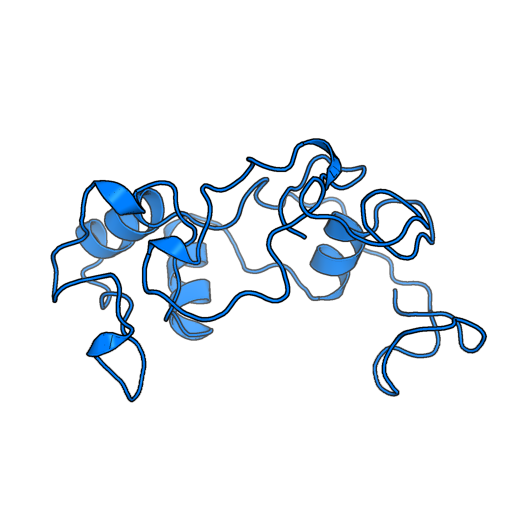10.003 -9.884 7.096 1.00 98.75 84 ALA A CA 1
ATOM 668 C C . ALA A 1 84 ? -10.601 -8.595 6.508 1.00 98.75 84 ALA A C 1
ATO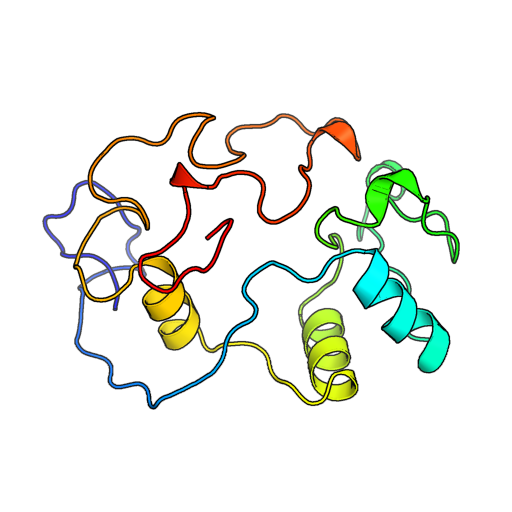M 670 O O . ALA A 1 84 ? -11.745 -8.603 6.044 1.00 98.75 84 ALA A O 1
ATOM 671 N N . TYR A 1 85 ? -9.816 -7.513 6.450 1.00 98.81 85 TYR A N 1
ATOM 672 C CA . TYR A 1 85 ? -10.222 -6.276 5.783 1.00 98.81 85 TYR A CA 1
ATOM 673 C C . TYR A 1 85 ? -10.544 -6.522 4.303 1.00 98.81 85 TYR A C 1
ATOM 675 O O . TYR A 1 85 ? -11.589 -6.088 3.815 1.00 98.81 85 TYR A O 1
ATOM 683 N N . CYS A 1 86 ? -9.674 -7.234 3.579 1.00 98.62 86 CYS A N 1
ATOM 684 C CA . CYS A 1 86 ? -9.909 -7.542 2.172 1.00 98.62 86 CYS A CA 1
ATOM 685 C C . CYS A 1 86 ? -11.197 -8.348 1.976 1.00 98.62 86 CYS A C 1
ATOM 687 O O . CYS A 1 86 ? -11.987 -7.996 1.103 1.00 98.62 86 CYS A O 1
ATOM 689 N N . GLN A 1 87 ? -11.442 -9.373 2.795 1.00 98.62 87 GLN A N 1
ATOM 690 C CA . GLN A 1 87 ? -12.660 -10.184 2.720 1.00 98.62 87 GLN A CA 1
ATOM 691 C C . GLN A 1 87 ? -13.920 -9.346 2.970 1.00 98.62 87 GLN A C 1
ATOM 693 O O . GLN A 1 87 ? -14.860 -9.420 2.177 1.00 98.62 87 GLN A O 1
ATOM 698 N N . TRP A 1 88 ? -13.925 -8.502 4.010 1.00 98.69 88 TRP A N 1
ATOM 699 C CA . TRP A 1 88 ? -15.030 -7.572 4.280 1.00 98.69 88 TRP A CA 1
ATOM 700 C C . TRP A 1 88 ? -15.263 -6.607 3.108 1.00 98.69 88 TRP A C 1
ATOM 702 O O . TRP A 1 88 ? -16.401 -6.391 2.697 1.00 98.69 88 TRP A O 1
ATOM 712 N N . ALA A 1 89 ? -14.190 -6.097 2.499 1.00 98.50 89 ALA A N 1
ATOM 713 C CA . ALA A 1 89 ? -14.260 -5.198 1.350 1.00 98.50 89 ALA A CA 1
ATOM 714 C C . ALA A 1 89 ? -14.618 -5.898 0.018 1.00 98.50 89 ALA A C 1
ATOM 716 O O . ALA A 1 89 ? -14.640 -5.233 -1.022 1.00 98.50 89 ALA A O 1
ATOM 717 N N . GLY A 1 90 ? -14.854 -7.219 0.012 1.00 98.38 90 GLY A N 1
ATOM 718 C CA . GLY A 1 90 ? -15.129 -8.004 -1.198 1.00 98.38 90 GLY A CA 1
ATOM 719 C C . GLY A 1 90 ? -13.919 -8.144 -2.132 1.00 98.38 90 GLY A C 1
ATOM 720 O O . GLY A 1 90 ? -14.066 -8.160 -3.353 1.00 98.38 90 GLY A O 1
ATOM 721 N N . ARG A 1 91 ? -12.712 -8.179 -1.563 1.00 98.12 91 ARG A N 1
ATOM 722 C CA . ARG A 1 91 ? -11.404 -8.173 -2.239 1.00 98.12 91 ARG A CA 1
ATOM 723 C C . ARG A 1 91 ? -10.509 -9.287 -1.683 1.00 98.12 91 ARG A C 1
ATOM 725 O O . ARG A 1 91 ? -10.930 -10.107 -0.874 1.00 98.12 91 ARG A O 1
ATOM 732 N N . ARG A 1 92 ? -9.246 -9.308 -2.109 1.00 98.56 92 ARG A N 1
ATOM 733 C CA . ARG A 1 92 ? -8.189 -10.176 -1.573 1.00 98.56 92 ARG A CA 1
ATOM 734 C C . ARG A 1 92 ? -6.858 -9.435 -1.540 1.00 98.56 92 ARG A C 1
ATOM 736 O O . ARG A 1 92 ? -6.697 -8.440 -2.248 1.00 98.56 92 ARG A O 1
ATOM 743 N N . LEU A 1 93 ? -5.906 -9.965 -0.779 1.00 98.62 93 LEU A N 1
ATOM 744 C CA . LEU A 1 93 ? -4.513 -9.543 -0.879 1.00 98.62 93 LEU A CA 1
ATOM 745 C C . LEU A 1 93 ? -3.949 -9.888 -2.274 1.00 98.62 93 LEU A C 1
ATOM 747 O O . LEU A 1 93 ? -4.351 -10.902 -2.870 1.00 98.62 93 LEU A O 1
ATOM 751 N N . PRO A 1 94 ? -3.044 -9.056 -2.823 1.00 98.44 94 PRO A N 1
ATOM 752 C CA . PRO A 1 94 ? -2.319 -9.407 -4.033 1.00 98.44 94 PRO A CA 1
ATOM 753 C C . PRO A 1 94 ? -1.358 -10.562 -3.743 1.00 98.44 94 PRO A C 1
ATOM 755 O O . PRO A 1 94 ? -0.831 -10.699 -2.639 1.00 98.44 94 PRO A O 1
ATOM 758 N N . THR A 1 95 ? -1.101 -11.385 -4.753 1.00 98.31 95 THR A N 1
ATOM 759 C CA . THR A 1 95 ? 0.081 -12.254 -4.733 1.00 98.31 95 THR A CA 1
ATOM 760 C C . THR A 1 95 ? 1.345 -11.409 -4.895 1.00 98.31 95 THR A C 1
ATOM 762 O O . THR A 1 95 ? 1.292 -10.293 -5.415 1.00 98.31 95 THR A O 1
ATOM 765 N N . GLU A 1 96 ? 2.501 -11.949 -4.514 1.00 97.56 96 GLU A N 1
ATOM 766 C CA . GLU A 1 96 ? 3.790 -11.274 -4.711 1.00 97.56 96 GLU A CA 1
ATOM 767 C C . GLU A 1 96 ? 4.031 -10.913 -6.189 1.00 97.56 96 GLU A C 1
ATOM 769 O O . GLU A 1 96 ? 4.405 -9.787 -6.506 1.00 97.56 96 GLU A O 1
ATOM 774 N N . ALA A 1 97 ? 3.712 -11.827 -7.114 1.00 97.44 97 ALA A N 1
ATOM 775 C CA . ALA A 1 97 ? 3.856 -11.601 -8.553 1.00 97.44 97 ALA A CA 1
ATOM 776 C C . ALA A 1 97 ? 2.936 -10.489 -9.087 1.00 97.44 97 ALA A C 1
ATOM 778 O O . ALA A 1 97 ? 3.319 -9.733 -9.983 1.00 97.44 97 ALA A O 1
ATOM 779 N N . GLU A 1 98 ? 1.718 -10.379 -8.553 1.00 98.06 98 GLU A N 1
ATOM 780 C CA . GLU A 1 98 ? 0.800 -9.288 -8.888 1.00 98.06 98 GLU A CA 1
ATOM 781 C C . GLU A 1 98 ? 1.300 -7.953 -8.345 1.00 98.06 98 GLU A C 1
ATOM 783 O O . GLU A 1 98 ? 1.255 -6.954 -9.064 1.00 98.06 98 GLU A O 1
ATOM 788 N N . TRP A 1 99 ? 1.811 -7.940 -7.112 1.00 98.00 99 TRP A N 1
ATOM 789 C CA . TRP A 1 99 ? 2.356 -6.737 -6.494 1.00 98.00 99 TRP A CA 1
ATOM 790 C C . TRP A 1 99 ? 3.592 -6.232 -7.250 1.00 98.00 99 TRP A C 1
ATOM 792 O O . TRP A 1 99 ? 3.617 -5.073 -7.662 1.00 98.00 99 TRP A O 1
ATOM 802 N N . GLU A 1 100 ? 4.559 -7.106 -7.559 1.00 96.81 100 GLU A N 1
ATOM 803 C CA . GLU A 1 100 ? 5.749 -6.719 -8.329 1.00 96.81 100 GLU A CA 1
ATOM 804 C C . GLU A 1 100 ? 5.365 -6.216 -9.729 1.00 96.81 100 GLU A C 1
ATOM 806 O O . GLU A 1 100 ? 5.873 -5.190 -10.182 1.00 96.81 100 GLU A O 1
ATOM 811 N N . LYS A 1 101 ? 4.418 -6.875 -10.415 1.00 96.31 101 LYS A N 1
ATOM 812 C CA . LYS A 1 101 ? 3.936 -6.406 -11.725 1.00 96.31 101 LYS A CA 1
ATOM 813 C C . LYS A 1 101 ? 3.274 -5.032 -11.622 1.00 96.31 101 LYS A C 1
ATOM 815 O O . LYS A 1 101 ? 3.492 -4.196 -12.498 1.00 96.31 101 LYS A O 1
ATOM 820 N N . ALA A 1 102 ? 2.472 -4.795 -10.586 1.00 97.19 102 ALA A N 1
ATOM 821 C CA . ALA A 1 102 ? 1.805 -3.518 -10.355 1.00 97.19 102 ALA A CA 1
ATOM 822 C C . ALA A 1 102 ? 2.798 -2.375 -10.079 1.00 97.19 102 ALA A C 1
ATOM 824 O O . ALA A 1 102 ? 2.584 -1.264 -10.571 1.00 97.19 102 ALA A O 1
ATOM 825 N N . ALA A 1 103 ? 3.879 -2.662 -9.348 1.00 95.88 103 ALA A N 1
ATOM 826 C CA . ALA A 1 103 ? 4.933 -1.711 -9.007 1.00 95.88 103 ALA A CA 1
ATOM 827 C C . ALA A 1 103 ? 5.874 -1.423 -10.185 1.00 95.88 103 ALA A C 1
ATOM 829 O O . ALA A 1 103 ? 6.070 -0.278 -10.582 1.00 95.88 103 ALA A O 1
ATOM 830 N N . LYS A 1 104 ? 6.425 -2.471 -10.795 1.00 93.00 104 LYS A N 1
ATOM 831 C CA . LYS A 1 104 ? 7.476 -2.369 -11.815 1.00 93.00 104 LYS A CA 1
ATOM 832 C C . LYS A 1 104 ? 6.937 -2.006 -13.200 1.00 93.00 104 LYS A C 1
ATOM 834 O O . LYS A 1 104 ? 7.604 -1.346 -13.995 1.00 93.00 104 LYS A O 1
ATOM 839 N N . GLY A 1 105 ? 5.697 -2.395 -13.493 1.00 90.69 105 GLY A N 1
ATOM 840 C CA . GLY A 1 105 ? 5.096 -2.173 -14.800 1.00 90.69 105 GLY A CA 1
ATOM 841 C C . GLY A 1 105 ? 5.584 -3.164 -15.868 1.00 90.69 105 GLY A C 1
ATOM 842 O O . GLY A 1 105 ? 6.052 -4.256 -15.549 1.00 90.69 105 GLY A O 1
ATOM 843 N N . PRO A 1 106 ? 5.434 -2.829 -17.162 1.00 87.88 106 PRO A N 1
ATOM 844 C CA . PRO A 1 106 ? 5.864 -3.692 -18.266 1.00 87.88 106 PRO A CA 1
ATOM 845 C C . PRO A 1 106 ? 7.373 -3.622 -18.550 1.00 87.88 106 PRO A C 1
ATOM 847 O O . PRO A 1 106 ? 7.883 -4.430 -19.324 1.00 87.88 106 PRO A O 1
ATOM 850 N N . ASN A 1 107 ? 8.072 -2.648 -17.964 1.00 83.56 107 ASN A N 1
ATOM 851 C CA . ASN A 1 107 ? 9.484 -2.391 -18.214 1.00 83.56 107 ASN A CA 1
ATOM 852 C C . ASN A 1 107 ? 10.326 -3.040 -17.113 1.00 83.56 107 ASN A C 1
ATOM 854 O O . ASN A 1 107 ? 9.936 -3.030 -15.950 1.00 83.56 107 ASN A O 1
ATOM 858 N N . ASP A 1 108 ? 11.503 -3.566 -17.452 1.00 83.25 108 ASP A N 1
ATOM 859 C CA . ASP A 1 108 ? 12.424 -4.169 -16.474 1.00 83.25 108 ASP A CA 1
ATOM 860 C C . ASP A 1 108 ? 13.241 -3.103 -15.711 1.00 83.25 108 ASP A C 1
ATOM 862 O O . ASP A 1 108 ? 14.448 -3.236 -15.536 1.00 83.25 108 ASP A O 1
ATOM 866 N N . TRP A 1 109 ? 12.588 -2.008 -15.310 1.00 91.12 109 TRP A N 1
ATOM 867 C CA . TRP A 1 109 ? 13.215 -0.899 -14.590 1.00 91.12 109 TRP A CA 1
ATOM 868 C C . TRP A 1 109 ? 13.515 -1.253 -13.137 1.00 91.12 109 TRP A C 1
ATOM 870 O O . TRP A 1 109 ? 12.851 -2.093 -12.525 1.00 91.12 109 TRP A O 1
ATOM 880 N N . ARG A 1 110 ? 14.511 -0.566 -12.575 1.00 92.50 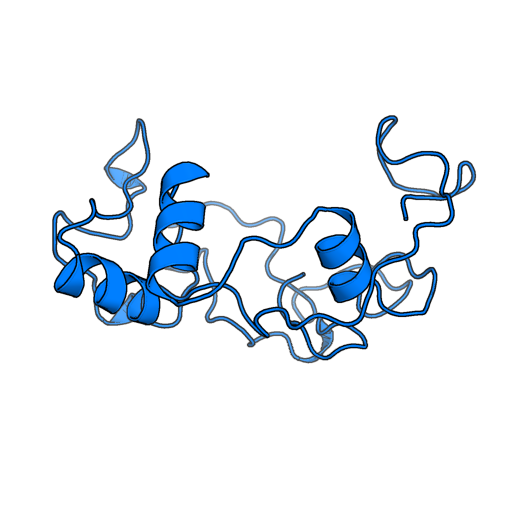110 ARG A N 1
ATOM 881 C CA . ARG A 1 110 ? 14.917 -0.701 -11.175 1.00 92.50 110 ARG A CA 1
ATOM 882 C C . ARG A 1 110 ? 13.874 -0.161 -10.195 1.00 92.50 110 ARG A C 1
ATOM 884 O O . ARG A 1 110 ? 13.709 -0.747 -9.131 1.00 92.50 110 ARG A O 1
ATOM 891 N N . PHE A 1 111 ? 13.182 0.922 -10.544 1.00 95.38 111 PHE A N 1
ATOM 892 C CA . PHE A 1 111 ? 12.107 1.517 -9.745 1.00 95.38 111 PHE A CA 1
ATOM 893 C C . PHE A 1 111 ? 10.838 1.710 -10.586 1.00 95.38 111 PHE A C 1
ATOM 895 O O . PHE A 1 111 ? 10.932 1.750 -11.818 1.00 95.38 111 PHE A O 1
ATOM 902 N N . PRO A 1 112 ? 9.663 1.915 -9.958 1.00 96.00 112 PRO A N 1
ATOM 903 C CA . PRO A 1 112 ? 8.411 2.187 -10.675 1.00 96.00 112 PRO A CA 1
ATOM 904 C C . PRO A 1 112 ? 8.506 3.351 -11.674 1.00 96.00 112 PRO A C 1
ATOM 906 O O . PRO A 1 112 ? 7.872 3.336 -12.728 1.00 96.00 112 PRO A O 1
ATOM 909 N N . TRP A 1 113 ? 9.342 4.346 -11.369 1.00 95.44 113 TRP A N 1
ATOM 910 C CA . TRP A 1 113 ? 9.567 5.542 -12.187 1.00 95.44 113 TRP A CA 1
ATOM 911 C C . TRP A 1 113 ? 10.791 5.459 -13.118 1.00 95.44 113 TRP A C 1
ATOM 913 O O . TRP A 1 113 ? 11.113 6.442 -13.787 1.00 95.44 113 TRP A O 1
ATOM 923 N N . GLY A 1 114 ? 11.487 4.319 -13.178 1.00 94.69 114 GLY A N 1
ATOM 924 C CA . GLY A 1 114 ? 12.648 4.111 -14.049 1.00 94.69 114 GLY A CA 1
ATOM 925 C C . GLY A 1 114 ? 13.961 3.845 -13.313 1.00 94.69 114 GLY A C 1
ATOM 926 O O . GLY A 1 114 ? 13.983 3.445 -12.154 1.00 94.69 114 GLY A O 1
ATOM 927 N N . ASP A 1 115 ? 15.079 4.080 -14.002 1.00 93.69 115 ASP A N 1
ATOM 928 C CA . ASP A 1 115 ? 16.434 3.753 -13.523 1.00 93.69 115 ASP A CA 1
ATOM 929 C C . ASP A 1 115 ? 17.168 4.951 -12.889 1.00 93.69 115 ASP A C 1
ATOM 931 O O . ASP A 1 115 ? 18.395 5.058 -12.944 1.00 93.69 115 ASP A O 1
ATOM 935 N N . VAL A 1 116 ? 16.418 5.877 -12.287 1.00 94.88 116 VAL A N 1
ATOM 936 C CA . VAL A 1 116 ? 16.956 7.061 -11.598 1.00 94.88 116 VAL A CA 1
ATOM 937 C C . VAL A 1 116 ? 16.862 6.866 -10.088 1.00 94.88 116 VAL A C 1
ATOM 939 O O . VAL A 1 116 ? 15.850 6.379 -9.588 1.00 94.88 116 VAL A O 1
ATOM 942 N N . GLU A 1 117 ? 17.914 7.253 -9.360 1.00 95.81 117 GLU A N 1
ATOM 943 C CA . GLU A 1 117 ? 17.948 7.121 -7.899 1.00 95.81 117 GLU A CA 1
ATOM 944 C C . GLU A 1 117 ? 16.764 7.827 -7.215 1.00 95.81 117 GLU A C 1
ATOM 946 O O . GLU A 1 117 ? 16.370 8.923 -7.635 1.00 95.81 117 GLU A O 1
ATOM 951 N N . PRO A 1 118 ? 16.222 7.233 -6.136 1.00 96.06 118 PRO A N 1
ATOM 952 C CA . PRO A 1 118 ? 15.102 7.794 -5.404 1.00 96.06 118 PRO A CA 1
ATOM 953 C C . PRO A 1 118 ? 15.445 9.157 -4.805 1.00 96.06 118 PRO A C 1
ATOM 955 O O . PRO A 1 118 ? 16.533 9.394 -4.276 1.00 96.06 118 PRO A O 1
ATOM 958 N N . THR A 1 119 ? 14.453 10.040 -4.818 1.00 96.88 119 THR A N 1
ATOM 959 C CA . THR A 1 119 ? 14.486 11.334 -4.128 1.00 96.88 119 THR A CA 1
ATOM 960 C C . THR A 1 119 ? 13.184 11.525 -3.361 1.00 96.88 119 THR A C 1
ATOM 962 O O . THR A 1 119 ? 12.218 10.792 -3.575 1.00 96.88 119 THR A O 1
ATOM 965 N N . ASN A 1 120 ? 13.118 12.563 -2.529 1.00 95.31 120 ASN A N 1
ATOM 966 C CA . ASN A 1 120 ? 11.901 12.926 -1.796 1.00 95.31 120 ASN A CA 1
ATOM 967 C C . ASN A 1 120 ? 10.744 13.393 -2.704 1.00 95.31 120 ASN A C 1
ATOM 969 O O . ASN A 1 120 ? 9.699 13.776 -2.194 1.00 95.31 120 ASN A O 1
ATOM 973 N N . GLU A 1 121 ? 10.920 13.414 -4.028 1.00 96.19 121 GLU A N 1
ATOM 974 C CA . GLU A 1 121 ? 9.818 13.623 -4.972 1.00 96.19 121 GLU A CA 1
ATOM 975 C C . GLU A 1 121 ? 9.120 12.315 -5.377 1.00 96.19 121 GLU A C 1
ATOM 977 O O . GLU A 1 121 ? 8.014 12.361 -5.916 1.00 96.19 121 GLU A O 1
ATOM 982 N N . HIS A 1 122 ? 9.773 11.171 -5.151 1.00 97.62 122 HIS A N 1
ATOM 983 C CA . HIS A 1 122 ? 9.315 9.858 -5.599 1.00 97.62 122 HIS A CA 1
ATOM 984 C C . HIS A 1 122 ? 8.635 9.070 -4.481 1.00 97.62 122 HIS A C 1
ATOM 986 O O . HIS A 1 122 ? 7.635 8.415 -4.728 1.00 97.62 122 HIS A O 1
ATOM 992 N N . LEU A 1 123 ? 9.169 9.111 -3.261 1.00 97.06 123 LEU A N 1
ATOM 993 C CA . LEU A 1 123 ? 8.645 8.316 -2.153 1.00 97.06 123 LEU A CA 1
ATOM 994 C C . LEU A 1 123 ? 9.076 8.864 -0.792 1.00 97.06 123 LEU A C 1
ATOM 996 O O . LEU A 1 123 ? 10.009 9.667 -0.680 1.00 97.06 123 LEU A O 1
ATOM 1000 N N . ASN A 1 124 ? 8.426 8.360 0.255 1.00 97.12 124 ASN A N 1
ATOM 1001 C CA . ASN A 1 124 ? 8.798 8.597 1.641 1.00 97.12 124 ASN A CA 1
ATOM 1002 C C . ASN A 1 124 ? 9.714 7.471 2.145 1.00 97.12 124 ASN A C 1
ATOM 1004 O O . ASN A 1 124 ? 9.242 6.395 2.502 1.00 97.12 124 ASN A O 1
ATOM 1008 N N . PHE A 1 125 ? 11.025 7.707 2.189 1.00 95.69 125 PHE A N 1
ATOM 1009 C CA . PHE A 1 125 ? 12.011 6.699 2.595 1.00 95.69 125 PHE A CA 1
ATOM 1010 C C . PHE A 1 125 ? 13.056 7.270 3.560 1.00 95.69 125 PHE A C 1
ATOM 1012 O O . PHE A 1 125 ? 13.184 8.487 3.711 1.00 95.69 125 PHE A O 1
ATOM 1019 N N . ASN A 1 126 ? 13.797 6.385 4.240 1.00 94.56 126 ASN A N 1
ATOM 1020 C CA . ASN A 1 126 ? 14.866 6.734 5.190 1.00 94.56 126 ASN A CA 1
ATOM 1021 C C . ASN A 1 126 ? 14.442 7.713 6.306 1.00 94.56 126 ASN A C 1
ATOM 1023 O O . ASN A 1 126 ? 15.225 8.560 6.741 1.00 94.56 126 ASN A O 1
ATOM 1027 N N . GLN A 1 127 ? 13.200 7.598 6.785 1.00 94.81 127 GLN A N 1
ATOM 1028 C CA . GLN A 1 127 ? 12.685 8.437 7.865 1.00 94.81 127 GLN A CA 1
ATOM 1029 C C . GLN A 1 127 ? 13.001 7.879 9.253 1.00 94.81 127 GLN A C 1
ATOM 1031 O O . GLN A 1 127 ? 13.043 6.671 9.479 1.00 94.81 127 GLN A O 1
ATOM 1036 N N . VAL A 1 128 ? 13.123 8.788 10.221 1.00 95.00 128 VAL A N 1
ATOM 1037 C CA . VAL A 1 128 ? 13.096 8.456 11.650 1.00 95.00 128 VAL A CA 1
ATOM 1038 C C . VAL A 1 128 ? 11.654 8.538 12.150 1.00 95.00 128 VAL A C 1
ATOM 1040 O O . VAL A 1 128 ? 10.944 9.507 11.857 1.00 95.00 128 VAL A O 1
ATOM 1043 N N . TRP A 1 129 ? 11.230 7.536 12.924 1.00 93.12 129 TRP A N 1
ATOM 1044 C CA . TRP A 1 129 ? 9.893 7.500 13.514 1.00 93.12 129 TRP A CA 1
ATOM 1045 C C . TRP A 1 129 ? 9.655 8.680 14.472 1.00 93.12 129 TRP A C 1
ATOM 1047 O O . TRP A 1 129 ? 10.389 8.873 15.440 1.00 93.12 129 TRP A O 1
ATOM 1057 N N . ARG A 1 130 ? 8.600 9.450 14.202 1.00 94.88 130 ARG A N 1
ATOM 1058 C CA . ARG A 1 130 ? 8.142 10.662 14.894 1.00 94.88 130 ARG A CA 1
ATOM 1059 C C . ARG A 1 130 ? 6.608 10.668 14.996 1.00 94.88 130 ARG A C 1
ATOM 1061 O O . ARG A 1 130 ? 5.977 11.718 14.926 1.00 94.88 130 ARG A O 1
ATOM 1068 N N . GLY A 1 131 ? 6.005 9.486 15.143 1.00 93.12 131 GLY A N 1
ATOM 1069 C CA . GLY A 1 131 ? 4.549 9.324 15.176 1.00 93.12 131 GLY A CA 1
ATOM 1070 C C . GLY A 1 131 ? 3.906 9.558 13.808 1.00 93.12 131 GLY A C 1
ATOM 1071 O O . GLY A 1 131 ? 4.506 9.251 12.780 1.00 93.12 131 GLY A O 1
ATOM 1072 N N . GLU A 1 132 ? 2.697 10.128 13.795 1.00 93.31 132 GLU A N 1
ATOM 1073 C CA . GLU A 1 132 ? 1.941 10.396 12.559 1.00 93.31 132 GLU A CA 1
ATOM 1074 C C . GLU A 1 132 ? 2.729 11.233 11.536 1.00 93.31 132 GLU A C 1
ATOM 1076 O O . GLU A 1 132 ? 2.601 11.004 10.340 1.00 93.31 132 GLU A O 1
ATOM 1081 N N . ALA A 1 133 ? 3.620 12.121 11.995 1.00 95.12 133 ALA A N 1
ATOM 1082 C CA . ALA A 1 133 ? 4.446 12.982 11.146 1.00 95.12 133 ALA A CA 1
ATOM 1083 C C . ALA A 1 133 ? 5.516 12.231 10.330 1.00 95.12 133 ALA A C 1
ATOM 1085 O O . ALA A 1 133 ? 6.187 12.834 9.494 1.00 95.12 133 ALA A O 1
ATOM 1086 N N . THR A 1 134 ? 5.728 10.939 10.594 1.00 96.12 134 THR A N 1
ATOM 1087 C CA . THR A 1 134 ? 6.584 10.087 9.758 1.00 96.12 134 THR A CA 1
ATOM 1088 C C . THR A 1 134 ? 5.870 9.605 8.507 1.00 96.12 134 THR A C 1
ATOM 1090 O O . THR A 1 134 ? 6.535 9.315 7.516 1.00 96.12 134 THR A O 1
ATOM 1093 N N . LEU A 1 135 ? 4.544 9.492 8.551 1.00 96.38 135 LEU A N 1
ATOM 1094 C CA . LEU A 1 135 ? 3.756 9.043 7.416 1.00 96.38 135 LEU A CA 1
ATOM 1095 C C . LEU A 1 135 ? 3.350 10.238 6.560 1.00 96.38 135 LEU A C 1
ATOM 1097 O O . LEU A 1 135 ? 3.319 11.384 7.008 1.00 96.38 135 LEU A O 1
ATOM 1101 N N . VAL A 1 136 ? 2.997 9.940 5.320 1.00 96.94 136 VAL A N 1
ATOM 1102 C CA . VAL A 1 136 ? 2.421 10.905 4.393 1.00 96.94 136 VAL A CA 1
ATOM 1103 C C . VAL A 1 136 ? 1.059 10.416 3.936 1.00 96.94 136 VAL A C 1
ATOM 1105 O O . VAL A 1 136 ? 0.734 9.234 4.054 1.00 96.94 136 VAL A O 1
ATOM 1108 N N . GLN A 1 137 ? 0.240 11.345 3.457 1.00 97.69 137 GLN A N 1
ATOM 1109 C CA . GLN A 1 137 ? -1.032 10.988 2.849 1.00 97.69 137 GLN A CA 1
ATOM 1110 C C . GLN A 1 137 ? -0.773 10.164 1.593 1.00 97.69 137 GLN A C 1
ATOM 1112 O O . GLN A 1 137 ? 0.129 10.493 0.818 1.00 97.69 137 GLN A O 1
ATOM 1117 N N . VAL A 1 138 ? -1.578 9.122 1.405 1.00 97.94 138 VAL A N 1
ATOM 1118 C CA . VAL A 1 138 ? -1.461 8.257 0.232 1.00 97.94 138 VAL A CA 1
ATOM 1119 C C . VAL A 1 138 ? -1.604 9.066 -1.055 1.00 97.94 138 VAL A C 1
ATOM 1121 O O . VAL A 1 138 ? -2.433 9.980 -1.146 1.00 97.94 138 VAL A O 1
ATOM 1124 N N . GLY A 1 139 ? -0.810 8.728 -2.065 1.00 96.44 139 GLY A N 1
ATOM 1125 C CA . GLY A 1 139 ? -0.937 9.323 -3.388 1.00 96.44 139 GLY A CA 1
ATOM 1126 C C . GLY A 1 139 ? -0.306 10.702 -3.567 1.00 96.44 139 GLY A C 1
ATOM 1127 O O . GLY A 1 139 ? -0.618 11.377 -4.550 1.00 96.44 139 GLY A O 1
ATOM 1128 N N . ILE A 1 140 ? 0.555 11.146 -2.646 1.00 96.69 140 ILE A N 1
ATOM 1129 C CA . ILE A 1 140 ? 1.192 12.469 -2.733 1.00 96.69 140 ILE A CA 1
ATOM 1130 C C . ILE A 1 140 ? 2.366 12.512 -3.726 1.00 96.69 140 ILE A C 1
ATOM 1132 O O . ILE A 1 140 ? 2.636 13.561 -4.316 1.00 96.69 140 ILE A O 1
ATOM 1136 N N . TYR A 1 141 ? 3.051 11.388 -3.954 1.00 97.19 141 TYR A N 1
ATOM 1137 C CA . TYR A 1 141 ? 4.226 11.331 -4.827 1.00 97.19 141 TYR A CA 1
ATOM 1138 C C . TYR A 1 141 ? 3.867 10.981 -6.271 1.00 97.19 141 TYR A C 1
ATOM 1140 O O . TYR A 1 141 ? 4.037 9.857 -6.736 1.00 97.19 141 TYR A O 1
ATOM 1148 N N . GLU A 1 142 ? 3.418 11.981 -7.027 1.00 97.19 142 GLU A N 1
ATOM 1149 C CA . GLU A 1 142 ? 3.038 11.791 -8.433 1.00 97.19 142 GLU A CA 1
ATOM 1150 C C . GLU A 1 142 ? 4.190 11.254 -9.303 1.00 97.19 142 GLU A C 1
ATOM 1152 O O . GLU A 1 142 ? 3.959 10.451 -10.206 1.00 97.19 142 GLU A O 1
ATOM 1157 N N . LYS A 1 143 ? 5.437 11.660 -9.019 1.00 97.25 143 LYS A N 1
ATOM 1158 C CA . LYS A 1 143 ? 6.625 11.192 -9.752 1.00 97.25 143 LYS A CA 1
ATOM 1159 C C . LYS A 1 143 ? 7.038 9.765 -9.383 1.00 97.25 143 LYS A C 1
ATOM 1161 O O . LYS A 1 143 ? 7.802 9.169 -10.130 1.00 97.25 143 LYS A O 1
ATOM 1166 N N . GLY A 1 144 ? 6.553 9.233 -8.260 1.00 96.62 144 GLY A N 1
ATOM 1167 C CA . GLY A 1 144 ? 6.829 7.867 -7.809 1.00 96.62 144 GLY A CA 1
ATOM 1168 C C . GLY A 1 144 ? 5.865 6.815 -8.346 1.00 96.62 144 GLY A C 1
ATOM 1169 O O . GLY A 1 144 ? 6.046 5.624 -8.119 1.00 96.62 144 GLY A O 1
ATOM 1170 N N . LYS A 1 145 ? 4.817 7.248 -9.042 1.00 96.62 145 LYS A N 1
ATOM 1171 C CA . LYS A 1 145 ? 3.745 6.380 -9.506 1.00 96.62 145 LYS A CA 1
ATOM 1172 C C . LYS A 1 145 ? 4.245 5.353 -10.523 1.00 96.62 145 LYS A C 1
ATOM 1174 O O . LYS A 1 145 ? 4.969 5.693 -11.459 1.00 96.62 145 LYS A O 1
ATOM 1179 N N . SER A 1 146 ? 3.774 4.118 -10.389 1.00 97.06 146 SER A N 1
ATOM 1180 C CA . SER A 1 146 ? 4.072 3.048 -11.334 1.00 97.06 146 SER A CA 1
ATOM 1181 C C . SER A 1 146 ? 3.482 3.303 -12.725 1.00 97.06 146 SER A C 1
ATOM 1183 O O . SER A 1 146 ? 2.536 4.090 -12.878 1.00 97.06 146 SER A O 1
ATOM 1185 N N . PRO A 1 147 ? 3.938 2.573 -13.763 1.00 96.56 147 PRO A N 1
ATOM 1186 C CA . PRO A 1 147 ? 3.368 2.678 -15.106 1.00 96.56 147 PRO A CA 1
ATOM 1187 C C . PRO A 1 147 ? 1.875 2.318 -15.174 1.00 96.56 147 PRO A C 1
ATOM 1189 O O . PRO A 1 147 ? 1.185 2.740 -16.100 1.00 96.56 147 PRO A O 1
ATOM 1192 N N . TYR A 1 148 ? 1.363 1.570 -14.190 1.00 96.75 148 TYR A N 1
ATOM 1193 C CA . TYR A 1 148 ? -0.057 1.226 -14.069 1.00 96.75 148 TYR A CA 1
ATOM 1194 C C . TYR A 1 148 ? -0.853 2.190 -13.180 1.00 96.75 148 TYR A C 1
ATOM 1196 O O . TYR A 1 148 ? -2.054 2.006 -12.989 1.00 96.75 148 TYR A O 1
ATOM 1204 N N . GLY A 1 149 ? -0.220 3.247 -12.670 1.00 97.00 149 GLY A N 1
ATOM 1205 C CA . GLY A 1 149 ? -0.897 4.284 -11.905 1.00 97.00 149 GLY A CA 1
ATOM 1206 C C . GLY A 1 149 ? -1.007 4.011 -10.405 1.00 97.00 149 GLY A C 1
ATOM 1207 O O . GLY A 1 149 ? -1.781 4.709 -9.749 1.00 97.00 149 GLY A O 1
ATOM 1208 N N . VAL A 1 150 ? -0.271 3.025 -9.883 1.00 97.88 150 VAL A N 1
ATOM 1209 C CA . VAL A 1 150 ? -0.222 2.684 -8.452 1.00 97.88 150 VAL A CA 1
ATOM 1210 C C . VAL A 1 150 ? 0.809 3.573 -7.764 1.00 97.88 150 VAL A C 1
ATOM 1212 O O . VAL A 1 150 ? 1.882 3.808 -8.318 1.00 97.88 150 VAL A O 1
ATOM 1215 N N . TYR A 1 151 ? 0.466 4.116 -6.603 1.00 98.00 151 TYR A N 1
ATOM 1216 C CA . TYR A 1 151 ? 1.322 5.032 -5.849 1.00 98.00 151 TYR A CA 1
ATOM 1217 C C . TYR A 1 151 ? 2.016 4.295 -4.711 1.00 98.00 151 TYR A C 1
ATOM 1219 O O . TYR A 1 151 ? 1.520 3.263 -4.267 1.00 98.00 151 TYR A O 1
ATOM 1227 N N . ASP A 1 152 ? 3.119 4.876 -4.237 1.00 93.81 152 ASP A N 1
ATOM 1228 C CA . ASP A 1 152 ? 3.777 4.482 -2.986 1.00 93.81 152 ASP A CA 1
ATOM 1229 C C . ASP A 1 152 ? 4.243 3.001 -2.966 1.00 93.81 152 ASP A C 1
ATOM 1231 O O . ASP A 1 152 ? 4.269 2.348 -1.925 1.00 93.81 152 ASP A O 1
ATOM 1235 N N . VAL A 1 153 ? 4.635 2.487 -4.144 1.00 89.50 153 VAL A N 1
ATOM 1236 C CA . VAL A 1 153 ? 5.130 1.116 -4.405 1.00 89.50 153 VAL A CA 1
ATOM 1237 C C . VAL A 1 153 ? 6.619 1.055 -4.722 1.00 89.50 153 VAL A C 1
ATOM 1239 O O . VAL A 1 153 ? 7.203 2.104 -5.076 1.00 89.50 153 VAL A O 1
#

Radius of gyration: 17.08 Å; chains: 1; bounding box: 43×29×41 Å

Secondary structure (DSSP, 8-state):
----TT-SS--STT-S------------SSPPBHHHHHHHHHHH-PPPP--SS-GGG-SSBTTBPPGGGTTSBP-S--HHHHHHHHHHTT--PPPHHHHHHHHHTTS--SBTTBSS---TTT---SPPPBTBTTS--TT--GGG--TTS----